Protein AF-A0A525CCQ0-F1 (afdb_monomer_lite)

Foldseek 3Di:
DDDQDFFAKDKDKDKDWPPPCQQVVLVVVQCCCCVVRVKDKAKDKDWDPDPGGTMIMIMMMIGNDHDPDRDDPD

pLDDT: mean 89.38, std 10.49, range [54.06, 97.44]

Structure (mmCIF, N/CA/C/O backbone):
data_AF-A0A525CCQ0-F1
#
_entry.id   AF-A0A525CCQ0-F1
#
loop_
_atom_site.group_PDB
_atom_site.id
_atom_site.type_symbol
_atom_site.label_atom_id
_atom_site.label_alt_id
_atom_site.label_comp_id
_atom_site.label_asym_id
_atom_site.label_entity_id
_atom_site.label_seq_id
_atom_site.pdbx_PDB_ins_code
_atom_site.Cartn_x
_atom_site.Cartn_y
_atom_site.Cartn_z
_atom_site.occupancy
_atom_site.B_iso_or_equiv
_atom_site.auth_seq_id
_atom_site.auth_comp_id
_atom_site.auth_asym_id
_atom_site.auth_atom_id
_atom_site.pdbx_PDB_model_num
ATOM 1 N N . MET A 1 1 ? -5.276 9.014 23.927 1.00 54.06 1 MET A N 1
ATOM 2 C CA . MET A 1 1 ? -5.407 8.109 22.762 1.00 54.06 1 MET A CA 1
ATOM 3 C C . MET A 1 1 ? -6.412 8.750 21.818 1.00 54.06 1 MET A C 1
ATOM 5 O O . MET A 1 1 ? -7.506 9.060 22.272 1.00 54.06 1 MET A O 1
ATOM 9 N N . LYS A 1 2 ? -6.022 9.098 20.583 1.00 57.31 2 LYS A N 1
ATOM 10 C CA . LYS A 1 2 ? -6.941 9.739 19.623 1.00 57.31 2 LYS A CA 1
ATOM 11 C C . LYS A 1 2 ? -8.028 8.730 19.249 1.00 57.31 2 LYS A C 1
ATOM 13 O O . LYS A 1 2 ? -7.696 7.590 18.944 1.00 57.31 2 LYS A O 1
ATOM 18 N N . GLN A 1 3 ? -9.295 9.139 19.291 1.00 59.22 3 GLN A N 1
ATOM 19 C CA . GLN A 1 3 ? -10.379 8.351 18.705 1.00 59.22 3 GLN A CA 1
ATOM 20 C C . GLN A 1 3 ? -10.055 8.151 17.222 1.00 59.22 3 GLN A C 1
ATOM 22 O O . GLN A 1 3 ? -9.956 9.130 16.479 1.00 59.22 3 GLN A O 1
ATOM 27 N N . SER A 1 4 ? -9.811 6.905 16.815 1.00 65.38 4 SER A N 1
ATOM 28 C CA . SER A 1 4 ? -9.618 6.588 15.403 1.00 65.38 4 SER A CA 1
ATOM 29 C C . SER A 1 4 ? -10.982 6.661 14.729 1.00 65.38 4 SER A C 1
ATOM 31 O O . SER A 1 4 ? -11.929 6.010 15.170 1.00 65.38 4 SER A O 1
ATOM 33 N N . GLN A 1 5 ? -11.101 7.524 13.723 1.00 80.56 5 GLN A N 1
ATOM 34 C CA . GLN A 1 5 ? -12.298 7.612 12.893 1.00 80.56 5 GLN A CA 1
ATOM 35 C C . GLN A 1 5 ? -12.470 6.266 12.188 1.00 80.56 5 GLN A C 1
ATOM 37 O O . GLN A 1 5 ? -11.504 5.716 11.665 1.00 80.56 5 GLN A O 1
ATOM 42 N N . ARG A 1 6 ? -13.680 5.710 12.181 1.00 88.38 6 ARG A N 1
ATOM 43 C CA . ARG A 1 6 ? -13.917 4.461 11.459 1.00 88.38 6 ARG A CA 1
ATOM 44 C C . ARG A 1 6 ? -13.822 4.728 9.954 1.00 88.38 6 ARG A C 1
ATOM 46 O O . ARG A 1 6 ? -14.454 5.650 9.448 1.00 88.38 6 ARG A O 1
ATOM 53 N N . LEU A 1 7 ? -13.023 3.924 9.262 1.00 90.12 7 LEU A N 1
ATOM 54 C CA . LEU A 1 7 ? -12.732 4.034 7.839 1.00 90.12 7 LEU A CA 1
ATOM 55 C C . LEU A 1 7 ? -13.051 2.696 7.171 1.00 90.12 7 LEU A C 1
ATOM 57 O O . LEU A 1 7 ? -12.299 1.739 7.339 1.00 90.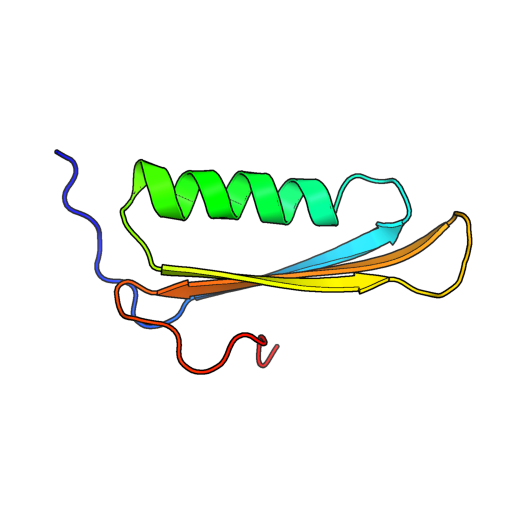12 7 LEU A O 1
ATOM 61 N N . ASP A 1 8 ? -14.158 2.617 6.431 1.00 91.19 8 ASP A N 1
ATOM 62 C CA . ASP A 1 8 ? -14.589 1.345 5.837 1.00 91.19 8 ASP A CA 1
ATOM 63 C C . ASP A 1 8 ? -13.584 0.863 4.771 1.00 91.19 8 ASP A C 1
ATOM 65 O O . ASP A 1 8 ? -12.996 -0.210 4.905 1.00 91.19 8 ASP A O 1
ATOM 69 N N . ARG A 1 9 ? -13.310 1.674 3.742 1.00 94.00 9 ARG A N 1
ATOM 70 C CA . ARG A 1 9 ? -12.245 1.422 2.759 1.00 94.00 9 ARG A CA 1
ATOM 71 C C . ARG A 1 9 ? -11.797 2.735 2.135 1.00 94.00 9 ARG A C 1
ATOM 73 O O . ARG A 1 9 ? -12.606 3.477 1.589 1.00 94.00 9 ARG A O 1
ATOM 80 N N . PHE A 1 10 ? -10.505 3.010 2.202 1.00 94.94 10 PHE A N 1
ATOM 81 C CA . PHE A 1 10 ? -9.882 4.147 1.541 1.00 94.94 10 PHE A CA 1
ATOM 82 C C . PHE A 1 10 ? -8.781 3.654 0.617 1.00 94.94 10 PHE A C 1
ATOM 84 O O . PHE A 1 10 ? -7.965 2.812 0.995 1.00 94.94 10 PHE A O 1
ATOM 91 N N . GLU A 1 11 ? -8.765 4.194 -0.592 1.00 96.25 11 GLU A N 1
ATOM 92 C CA . GLU A 1 11 ? -7.841 3.802 -1.640 1.00 96.25 11 GLU A CA 1
ATOM 93 C C . GLU A 1 11 ? -7.047 5.006 -2.114 1.00 96.25 11 GLU A C 1
ATOM 95 O O . GLU A 1 11 ? -7.594 6.084 -2.345 1.00 96.25 11 GLU A O 1
ATOM 100 N N . LEU A 1 12 ? -5.744 4.812 -2.279 1.00 95.00 12 LEU A N 1
ATOM 101 C CA . LEU A 1 12 ? -4.844 5.833 -2.784 1.00 95.00 12 LEU A CA 1
ATOM 102 C C . LEU A 1 12 ? -3.962 5.239 -3.870 1.00 95.00 12 LEU A C 1
ATOM 104 O O . LEU A 1 12 ? -3.401 4.161 -3.694 1.00 95.00 12 LEU A O 1
ATOM 108 N N . ARG A 1 13 ? -3.797 5.971 -4.971 1.00 95.25 13 ARG A N 1
ATOM 109 C CA . ARG A 1 13 ? -2.844 5.647 -6.031 1.00 95.25 13 ARG A CA 1
ATOM 110 C C . ARG A 1 13 ? -1.875 6.799 -6.226 1.00 95.25 13 ARG A C 1
ATOM 112 O O . ARG A 1 13 ? -2.282 7.916 -6.527 1.00 95.25 13 ARG A O 1
ATOM 119 N N . ALA A 1 14 ? -0.590 6.499 -6.110 1.00 94.19 14 ALA A N 1
ATOM 120 C CA . ALA A 1 14 ? 0.496 7.376 -6.511 1.00 94.19 14 ALA A CA 1
ATOM 121 C C . ALA A 1 14 ? 1.170 6.784 -7.754 1.00 94.19 14 ALA A C 1
ATOM 123 O O . ALA A 1 14 ? 1.565 5.619 -7.751 1.00 94.19 14 ALA A O 1
ATOM 124 N N . SER A 1 15 ? 1.306 7.570 -8.820 1.00 93.31 15 SER A N 1
ATOM 125 C CA . SER A 1 15 ? 1.924 7.142 -10.079 1.00 93.31 15 SER A CA 1
ATOM 126 C C . SER A 1 15 ? 2.802 8.232 -10.674 1.00 93.31 15 SER A C 1
ATOM 128 O O . SER A 1 15 ? 2.534 9.416 -10.487 1.00 93.31 15 SER A O 1
ATOM 130 N N . GLY A 1 16 ? 3.830 7.834 -11.414 1.00 91.62 16 GLY A N 1
ATOM 131 C CA . GLY A 1 16 ? 4.759 8.757 -12.054 1.00 91.62 16 GLY A CA 1
ATOM 132 C C . GLY A 1 16 ? 6.057 8.069 -12.451 1.00 91.62 16 GLY A C 1
ATOM 133 O O . GLY A 1 16 ? 6.111 6.851 -12.605 1.00 91.62 16 GLY A O 1
ATOM 134 N N . THR A 1 17 ? 7.116 8.851 -12.615 1.00 91.62 17 THR A N 1
ATOM 135 C CA . THR A 1 17 ? 8.410 8.356 -13.088 1.00 91.62 17 THR A CA 1
ATOM 136 C C . THR A 1 17 ? 9.181 7.612 -11.991 1.00 91.62 17 THR A C 1
ATOM 138 O O . THR A 1 17 ? 9.267 8.046 -10.839 1.00 91.62 17 THR A O 1
ATOM 141 N N . GLY A 1 18 ? 9.794 6.489 -12.355 1.00 87.69 18 GLY A N 1
ATOM 142 C CA . GLY A 1 18 ? 10.652 5.682 -11.497 1.00 87.69 18 GLY A CA 1
ATOM 143 C C . GLY A 1 18 ? 11.866 6.466 -10.999 1.00 87.69 18 GLY A C 1
ATOM 144 O O . GLY A 1 18 ? 12.467 7.252 -11.731 1.00 87.69 18 GLY A O 1
ATOM 145 N N . GLY A 1 19 ? 12.226 6.248 -9.734 1.00 87.75 19 GLY A N 1
ATOM 146 C CA . GLY A 1 19 ? 13.320 6.957 -9.060 1.00 87.75 19 GLY A CA 1
ATOM 147 C C . GLY A 1 19 ? 12.905 8.222 -8.301 1.00 87.75 19 GLY A C 1
ATOM 148 O O . GLY A 1 19 ? 13.729 8.774 -7.586 1.00 87.75 19 GLY A O 1
ATOM 149 N N . GLN A 1 20 ? 11.638 8.644 -8.375 1.00 91.50 20 GLN A N 1
ATOM 150 C CA . GLN A 1 20 ? 11.125 9.825 -7.654 1.00 91.50 20 GLN A CA 1
ATOM 151 C C . GLN A 1 20 ? 10.609 9.522 -6.234 1.00 91.50 20 GLN A C 1
ATOM 153 O O . GLN A 1 20 ? 10.048 10.384 -5.569 1.00 91.50 20 GLN A O 1
ATOM 158 N N . GLY A 1 21 ? 10.764 8.282 -5.758 1.00 92.69 21 GLY A N 1
ATOM 159 C CA . GLY A 1 21 ? 10.355 7.898 -4.401 1.00 92.69 21 GLY A CA 1
ATOM 160 C C . GLY A 1 21 ? 8.877 7.524 -4.234 1.00 92.69 21 GLY A C 1
ATOM 161 O O . GLY A 1 21 ? 8.414 7.422 -3.105 1.00 92.69 21 GLY A O 1
ATOM 162 N N . ILE A 1 22 ? 8.140 7.252 -5.316 1.00 94.12 22 ILE A N 1
ATOM 163 C CA . ILE A 1 22 ? 6.702 6.901 -5.287 1.00 94.12 22 ILE A CA 1
ATOM 164 C C . ILE A 1 22 ? 6.406 5.690 -4.385 1.00 94.12 22 ILE A C 1
ATOM 166 O O . ILE A 1 22 ? 5.502 5.726 -3.555 1.00 94.12 22 ILE A O 1
ATOM 170 N N . ILE A 1 23 ? 7.202 4.624 -4.498 1.00 93.44 23 ILE A N 1
ATOM 171 C CA . ILE A 1 23 ? 7.056 3.420 -3.660 1.00 93.44 23 ILE A CA 1
ATOM 172 C C . ILE A 1 23 ? 7.371 3.729 -2.189 1.00 93.44 23 ILE A C 1
ATOM 174 O O . ILE A 1 23 ? 6.718 3.209 -1.282 1.00 93.44 23 ILE A O 1
ATOM 178 N N . THR A 1 24 ? 8.365 4.586 -1.951 1.00 95.25 24 THR A N 1
ATOM 179 C CA . THR A 1 24 ? 8.762 5.020 -0.607 1.00 95.25 24 THR A CA 1
ATOM 180 C C . THR A 1 24 ? 7.667 5.857 0.046 1.00 95.25 24 THR A C 1
ATOM 182 O O . THR A 1 24 ? 7.372 5.649 1.220 1.00 95.25 24 THR A O 1
ATOM 185 N N . LEU A 1 25 ? 7.024 6.746 -0.716 1.00 95.81 25 LEU A N 1
ATOM 186 C CA . LEU A 1 25 ? 5.885 7.537 -0.258 1.00 95.81 25 LEU A CA 1
ATOM 187 C C . LEU A 1 25 ? 4.757 6.634 0.247 1.00 95.81 25 LEU A C 1
ATOM 189 O O . LEU A 1 25 ? 4.293 6.822 1.370 1.00 95.81 25 LEU A O 1
ATOM 193 N N . GLY A 1 26 ? 4.369 5.623 -0.539 1.00 96.00 26 GLY A N 1
ATOM 194 C CA . GLY A 1 26 ? 3.360 4.647 -0.122 1.00 96.00 26 GLY A CA 1
ATOM 195 C C . GLY A 1 26 ? 3.720 3.975 1.206 1.00 96.00 26 GLY A C 1
ATOM 196 O O . GLY A 1 26 ? 2.891 3.918 2.113 1.00 96.00 26 GLY A O 1
ATOM 197 N N . ARG A 1 27 ? 4.986 3.556 1.367 1.00 95.88 27 ARG A N 1
ATOM 198 C CA . ARG A 1 27 ? 5.452 2.897 2.596 1.00 95.88 27 ARG A CA 1
ATOM 199 C C . ARG A 1 27 ? 5.351 3.822 3.798 1.00 95.88 27 ARG A C 1
ATOM 201 O O . ARG A 1 27 ? 4.823 3.411 4.825 1.00 95.88 27 ARG A O 1
ATOM 208 N N . ILE A 1 28 ? 5.841 5.056 3.680 1.00 96.88 28 ILE A N 1
ATOM 209 C CA . ILE A 1 28 ? 5.815 6.037 4.775 1.00 96.88 28 ILE A CA 1
ATOM 210 C C . ILE A 1 28 ? 4.371 6.337 5.190 1.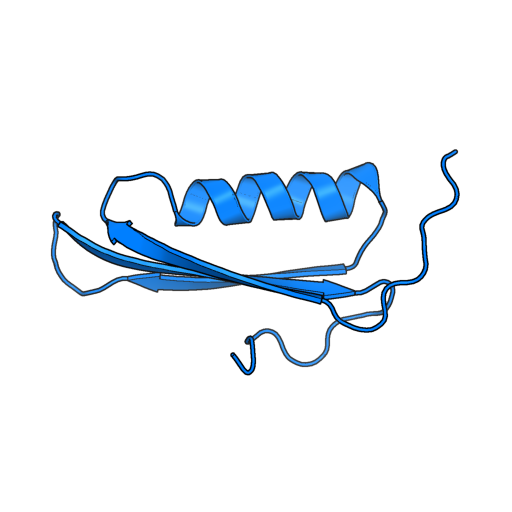00 96.88 28 ILE A C 1
ATOM 212 O O . ILE A 1 28 ? 4.064 6.309 6.383 1.00 96.88 28 ILE A O 1
ATOM 216 N N . LEU A 1 29 ? 3.477 6.562 4.220 1.00 96.19 29 LEU A N 1
ATOM 217 C CA . LEU A 1 29 ? 2.054 6.778 4.488 1.00 96.19 29 LEU A CA 1
ATOM 218 C C . LEU A 1 29 ? 1.428 5.568 5.184 1.00 96.19 29 LEU A C 1
ATOM 220 O O . LEU A 1 29 ? 0.752 5.727 6.200 1.00 96.19 29 LEU A O 1
ATOM 224 N N . GLY A 1 30 ? 1.694 4.361 4.684 1.00 96.06 30 GLY A N 1
ATOM 225 C CA . GLY A 1 30 ? 1.161 3.138 5.269 1.00 96.06 30 GLY A CA 1
ATOM 226 C C . GLY A 1 30 ? 1.643 2.897 6.696 1.00 96.06 30 GLY A C 1
ATOM 227 O O . GLY A 1 30 ? 0.827 2.587 7.560 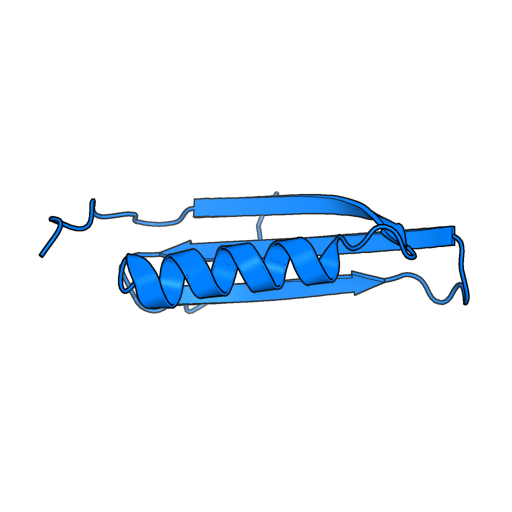1.00 96.06 30 GLY A O 1
ATOM 228 N N . TYR A 1 31 ? 2.927 3.130 6.984 1.00 96.19 31 TYR A N 1
ATOM 229 C CA . TYR A 1 31 ? 3.449 3.066 8.351 1.00 96.19 31 TYR A CA 1
ATOM 230 C C . TYR A 1 31 ? 2.787 4.095 9.270 1.00 96.19 31 TYR A C 1
ATOM 232 O O . TYR A 1 31 ? 2.412 3.751 10.388 1.00 96.19 31 TYR A O 1
ATOM 240 N N . GLY A 1 32 ? 2.607 5.336 8.810 1.00 95.38 32 GLY A N 1
ATOM 241 C CA . GLY A 1 32 ? 1.935 6.375 9.592 1.00 95.38 32 GLY A CA 1
ATOM 242 C C . GLY A 1 32 ? 0.485 6.017 9.928 1.00 95.38 32 GLY A C 1
ATOM 243 O O . GLY A 1 32 ? 0.047 6.211 11.060 1.00 95.38 32 GLY A O 1
ATOM 244 N N . LEU A 1 33 ? -0.243 5.438 8.973 1.00 94.81 33 LEU A N 1
ATOM 245 C CA . LEU A 1 33 ? -1.631 5.008 9.157 1.00 94.81 33 LEU A CA 1
ATOM 246 C C . LEU A 1 33 ? -1.740 3.767 10.053 1.00 94.81 33 LEU A C 1
ATOM 248 O O . LEU A 1 33 ? -2.565 3.737 10.966 1.00 94.81 33 LEU A O 1
ATOM 252 N N . ALA A 1 34 ? -0.875 2.774 9.855 1.00 94.44 34 ALA A N 1
ATOM 253 C CA . ALA A 1 34 ? -0.876 1.559 10.661 1.00 94.44 34 ALA A CA 1
ATOM 254 C C . ALA A 1 34 ? -0.455 1.834 12.114 1.00 94.44 34 ALA A C 1
ATOM 256 O O . ALA A 1 34 ? -1.155 1.453 13.048 1.00 94.44 34 ALA A O 1
ATOM 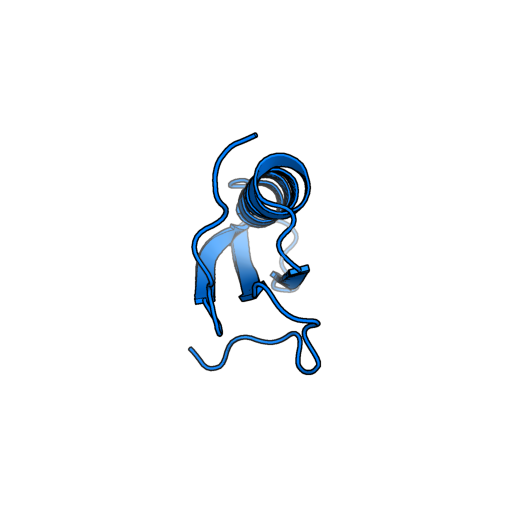257 N N . LEU A 1 35 ? 0.657 2.545 12.325 1.00 92.56 35 LEU A N 1
ATOM 258 C CA . LEU A 1 35 ? 1.209 2.787 13.663 1.00 92.56 35 LEU A CA 1
ATOM 259 C C . LEU A 1 35 ? 0.515 3.945 14.390 1.00 92.56 35 LEU A C 1
ATOM 261 O O . LEU A 1 35 ? 0.337 3.893 15.604 1.00 92.56 35 LEU A O 1
ATOM 265 N N . GLY A 1 36 ? 0.131 4.997 13.664 1.00 90.75 36 GLY A N 1
ATOM 266 C CA . GLY A 1 36 ? -0.471 6.197 14.247 1.00 90.75 36 GLY A CA 1
ATOM 267 C C . GLY A 1 36 ? -1.975 6.085 14.491 1.00 90.75 36 GLY A C 1
ATOM 268 O O . GLY A 1 36 ? -2.484 6.715 15.418 1.00 90.75 36 GLY A O 1
ATOM 269 N N . HIS A 1 37 ? -2.681 5.289 13.680 1.00 88.56 37 HIS A N 1
ATOM 270 C CA . HIS A 1 37 ? -4.144 5.178 13.713 1.00 88.56 37 HIS A CA 1
ATOM 271 C C . HIS A 1 37 ? -4.668 3.750 13.922 1.00 88.56 37 HIS A C 1
ATOM 273 O O . HIS A 1 37 ? -5.881 3.572 14.034 1.00 88.56 37 HIS A O 1
ATOM 279 N N . SER A 1 38 ? -3.785 2.748 14.034 1.00 90.38 38 SER A N 1
ATOM 280 C CA . SER A 1 38 ? -4.166 1.330 14.177 1.00 90.38 38 SER A CA 1
ATOM 281 C C . SER A 1 38 ? -5.052 0.822 13.032 1.00 90.38 38 SER A C 1
ATOM 283 O O . SER A 1 38 ? -5.887 -0.054 13.237 1.00 90.38 38 SER A O 1
ATOM 285 N N . TYR A 1 39 ? -4.891 1.381 11.830 1.00 95.69 39 TYR A N 1
ATOM 286 C CA . TYR A 1 39 ? -5.584 0.892 10.642 1.00 95.69 39 TYR A CA 1
ATOM 287 C C . TYR A 1 39 ? -4.863 -0.307 10.031 1.00 95.69 39 TYR A C 1
ATOM 289 O O . TYR A 1 39 ? -3.636 -0.419 10.077 1.00 95.69 39 TYR A O 1
ATOM 297 N N . PHE A 1 40 ? -5.633 -1.16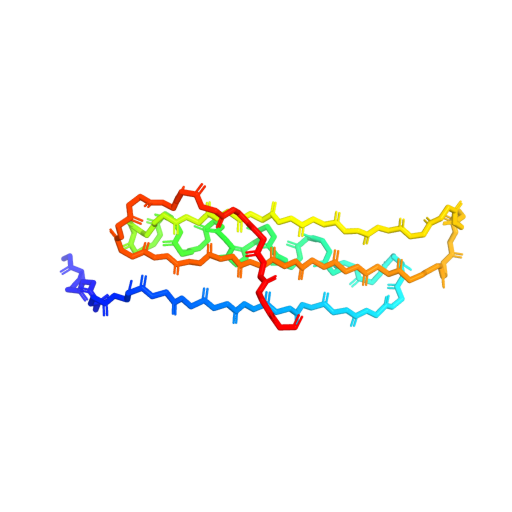8 9.379 1.00 96.56 40 PHE A N 1
ATOM 298 C CA . PHE A 1 40 ? -5.112 -2.160 8.458 1.00 96.56 40 PHE A CA 1
ATOM 299 C C . PHE A 1 40 ? -4.732 -1.455 7.163 1.00 96.56 40 PHE A C 1
ATOM 301 O O . PHE A 1 40 ? -5.516 -0.692 6.598 1.00 96.56 40 PHE A O 1
ATOM 308 N N . VAL A 1 41 ? -3.509 -1.694 6.701 1.00 97.00 41 VAL A N 1
ATOM 309 C CA . VAL A 1 41 ? -2.978 -1.084 5.486 1.00 97.00 41 VAL A CA 1
ATOM 310 C C . VAL A 1 41 ? -2.289 -2.149 4.658 1.00 97.00 41 VAL A C 1
ATOM 312 O O . VAL A 1 41 ? -1.534 -2.963 5.186 1.00 97.00 41 VAL A O 1
ATOM 315 N N . THR A 1 42 ? -2.502 -2.114 3.351 1.00 96.69 42 THR A N 1
ATOM 316 C CA . THR A 1 42 ? -1.738 -2.914 2.398 1.00 96.69 42 THR A CA 1
ATOM 317 C C . THR A 1 42 ? -1.300 -2.050 1.230 1.00 96.69 42 THR A C 1
ATOM 319 O O . THR A 1 42 ? -2.017 -1.141 0.807 1.00 96.69 42 THR A O 1
ATOM 322 N N . GLN A 1 43 ? -0.091 -2.318 0.745 1.00 96.50 43 GLN A N 1
ATOM 323 C CA . GLN A 1 43 ? 0.485 -1.638 -0.401 1.00 96.50 43 GLN A CA 1
ATOM 324 C C . GLN A 1 43 ? 0.709 -2.639 -1.525 1.00 96.50 43 GLN A C 1
ATOM 326 O O . GLN A 1 43 ? 1.406 -3.638 -1.338 1.00 96.50 43 GLN A O 1
ATOM 331 N N . THR A 1 44 ? 0.218 -2.319 -2.718 1.00 95.75 44 THR A N 1
ATOM 332 C CA . THR A 1 44 ? 0.663 -2.966 -3.955 1.00 95.75 44 THR A CA 1
ATOM 333 C C . THR A 1 44 ? 1.460 -1.982 -4.788 1.00 95.75 44 THR A C 1
ATOM 335 O O . THR A 1 44 ? 1.227 -0.780 -4.750 1.00 95.75 44 THR A O 1
ATOM 338 N N . GLN A 1 45 ? 2.434 -2.471 -5.541 1.00 93.19 45 GLN A N 1
ATOM 339 C CA . GLN A 1 45 ? 3.309 -1.620 -6.337 1.00 93.19 45 GLN A CA 1
ATOM 340 C C . GLN A 1 45 ? 3.544 -2.245 -7.701 1.00 93.19 45 GLN A C 1
ATOM 342 O O . GLN A 1 45 ? 3.612 -3.465 -7.831 1.00 93.19 45 GLN A O 1
ATOM 347 N N . SER A 1 46 ? 3.675 -1.390 -8.705 1.00 90.38 46 SER A N 1
ATOM 348 C CA . SER A 1 46 ? 4.001 -1.768 -10.071 1.00 90.38 46 SER A CA 1
ATOM 349 C C . SER A 1 46 ? 5.127 -0.871 -10.556 1.00 90.38 46 SER A C 1
ATOM 351 O O . SER A 1 46 ? 5.123 0.337 -10.318 1.00 90.38 46 SER A O 1
ATOM 353 N N . TYR A 1 47 ? 6.098 -1.457 -11.235 1.00 86.19 47 TYR A N 1
ATOM 354 C CA . TYR A 1 47 ? 7.171 -0.733 -11.895 1.00 86.19 47 TYR A CA 1
ATOM 355 C C . TYR A 1 47 ? 7.419 -1.382 -13.249 1.00 86.19 47 TYR A C 1
ATOM 357 O O . TYR A 1 47 ? 7.302 -2.601 -13.387 1.00 86.19 47 TYR A O 1
ATOM 365 N N . GLY A 1 48 ? 7.691 -0.557 -14.253 1.00 81.94 48 GLY A N 1
ATOM 366 C CA . GLY A 1 48 ? 8.077 -1.052 -15.564 1.00 81.94 48 GLY A CA 1
ATOM 367 C C . GLY A 1 48 ? 9.483 -1.673 -15.546 1.00 81.94 48 GLY A C 1
ATOM 368 O O . GLY A 1 48 ? 10.245 -1.465 -14.595 1.00 81.94 48 GLY A O 1
ATOM 369 N N . PRO A 1 49 ? 9.831 -2.471 -16.570 1.00 75.31 49 PRO A N 1
ATOM 370 C CA . PRO A 1 49 ? 11.123 -3.153 -16.672 1.00 75.31 49 PRO A CA 1
ATOM 371 C C . P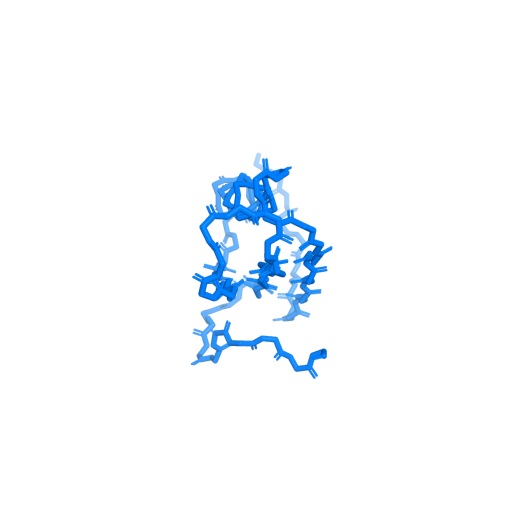RO A 1 49 ? 12.301 -2.190 -16.896 1.00 75.31 49 PRO A C 1
ATOM 373 O O . PRO A 1 49 ? 13.451 -2.626 -16.961 1.00 75.31 49 PRO A O 1
ATOM 376 N N . GLU A 1 50 ? 12.048 -0.888 -17.046 1.00 79.06 50 GLU A N 1
ATOM 377 C CA . GLU A 1 50 ? 13.077 0.095 -17.348 1.00 79.06 50 GLU A CA 1
ATOM 378 C C . GLU A 1 50 ? 13.983 0.350 -16.133 1.00 79.06 50 GLU A C 1
ATOM 380 O O . GLU A 1 50 ? 13.528 0.669 -15.035 1.00 79.06 50 GLU A O 1
ATOM 385 N N . ALA A 1 51 ? 15.302 0.289 -16.344 1.00 59.56 51 ALA A N 1
ATOM 386 C CA . ALA A 1 51 ? 16.294 0.472 -15.283 1.00 59.56 51 ALA A CA 1
ATOM 387 C C . ALA A 1 51 ? 16.234 1.860 -14.607 1.00 59.56 51 ALA A C 1
ATOM 389 O O . ALA A 1 51 ? 16.605 1.991 -13.440 1.00 59.56 51 ALA A O 1
ATOM 390 N N . ARG A 1 52 ? 15.786 2.901 -15.331 1.00 67.81 52 ARG A N 1
ATOM 391 C CA . ARG A 1 52 ? 15.540 4.275 -14.849 1.00 67.81 52 ARG A CA 1
ATOM 392 C C . ARG A 1 52 ? 14.489 4.953 -15.724 1.00 67.81 52 ARG A C 1
ATOM 394 O O . ARG A 1 52 ? 14.438 4.697 -16.920 1.00 67.81 52 ARG A O 1
ATOM 401 N N . GLY A 1 53 ? 13.686 5.845 -15.145 1.00 68.75 53 GLY A N 1
ATOM 402 C CA . GLY A 1 53 ? 12.718 6.644 -15.907 1.00 68.75 53 GLY A CA 1
ATOM 403 C C . GLY A 1 53 ? 11.449 5.903 -16.347 1.00 68.75 53 GLY A C 1
ATOM 404 O O . GLY A 1 53 ? 10.578 6.524 -16.946 1.00 68.75 53 GLY A O 1
ATOM 405 N N . GLY A 1 54 ? 11.324 4.610 -16.032 1.00 83.38 54 GLY A N 1
ATOM 406 C CA . GLY A 1 54 ? 10.115 3.825 -16.283 1.00 83.38 54 GLY A CA 1
ATOM 407 C C . GLY A 1 54 ? 8.908 4.306 -15.485 1.00 83.38 54 GLY A C 1
ATOM 408 O O . GLY A 1 54 ? 9.030 5.121 -14.571 1.00 83.38 54 GLY A O 1
ATOM 409 N N . SER A 1 55 ? 7.730 3.773 -15.793 1.00 88.12 55 SER A N 1
ATOM 410 C CA . SER A 1 55 ? 6.529 4.069 -15.007 1.00 88.12 55 SER A CA 1
ATOM 411 C C . SER A 1 55 ? 6.593 3.358 -13.655 1.00 88.12 55 SER A C 1
ATOM 413 O O . SER A 1 55 ? 6.875 2.164 -13.580 1.00 88.12 55 SER A O 1
ATOM 415 N N . SER A 1 56 ? 6.320 4.082 -12.574 1.00 91.88 56 SER A N 1
ATOM 416 C CA . SER A 1 56 ? 6.244 3.562 -11.213 1.00 91.88 56 SER A CA 1
ATOM 417 C C . SER A 1 56 ? 4.910 3.940 -10.587 1.00 91.88 56 SER A C 1
ATOM 419 O O . SER A 1 56 ? 4.417 5.057 -10.745 1.00 91.88 56 SER A O 1
ATOM 421 N N . ARG A 1 57 ? 4.317 2.984 -9.878 1.00 93.00 57 ARG A N 1
ATOM 422 C CA . ARG A 1 57 ? 3.017 3.103 -9.232 1.00 93.00 57 ARG A CA 1
ATOM 423 C C . ARG A 1 57 ? 3.047 2.424 -7.871 1.00 93.00 57 ARG A C 1
ATOM 425 O O . ARG A 1 57 ? 3.575 1.321 -7.733 1.00 93.00 57 ARG A O 1
ATOM 432 N N . ALA A 1 58 ? 2.437 3.071 -6.891 1.00 95.31 58 ALA A N 1
ATOM 433 C CA . ALA A 1 58 ? 2.144 2.523 -5.580 1.00 95.31 58 ALA A CA 1
ATOM 434 C C . ALA A 1 58 ? 0.665 2.757 -5.271 1.00 95.31 58 ALA A C 1
ATOM 436 O O . ALA A 1 58 ? 0.167 3.876 -5.367 1.00 95.31 58 ALA A O 1
ATOM 437 N N . ASP A 1 59 ? -0.022 1.687 -4.910 1.00 96.94 59 ASP A N 1
ATOM 438 C CA . ASP A 1 59 ? -1.401 1.687 -4.462 1.00 96.94 59 ASP A CA 1
ATOM 439 C C . ASP A 1 59 ? -1.445 1.350 -2.982 1.00 96.94 59 ASP A C 1
ATOM 441 O O . ASP A 1 59 ? -0.734 0.450 -2.534 1.00 96.94 59 ASP A O 1
ATOM 445 N N . LEU A 1 60 ? -2.308 2.034 -2.249 1.00 97.12 60 LEU A N 1
ATOM 446 C CA . LEU A 1 60 ? -2.555 1.810 -0.838 1.00 97.12 60 LEU A CA 1
ATOM 447 C C . LEU A 1 60 ? -4.044 1.528 -0.639 1.00 97.12 60 LEU A C 1
ATOM 449 O O . LEU A 1 60 ? -4.877 2.301 -1.110 1.00 97.12 60 LEU A O 1
ATOM 453 N N . VAL A 1 61 ? -4.369 0.457 0.079 1.00 97.44 61 VAL A N 1
ATOM 454 C CA . VAL A 1 61 ? -5.717 0.209 0.608 1.00 97.44 61 VAL A CA 1
ATOM 455 C C . VAL A 1 61 ? -5.636 0.297 2.126 1.00 97.44 61 VAL A C 1
ATOM 457 O O . VAL A 1 61 ? -4.745 -0.298 2.736 1.00 97.44 61 VAL A O 1
ATOM 460 N N . VAL A 1 62 ? -6.543 1.063 2.725 1.00 96.62 62 VAL A N 1
ATOM 461 C CA . VAL A 1 62 ? -6.587 1.369 4.158 1.00 96.62 62 VAL A CA 1
ATOM 462 C C . VAL A 1 62 ? -7.991 1.083 4.673 1.00 96.62 62 VAL A C 1
ATOM 464 O O . VAL A 1 62 ? -8.973 1.481 4.046 1.00 96.62 62 VAL A O 1
ATOM 467 N N . SER A 1 63 ? -8.095 0.415 5.815 1.00 96.38 63 SER A N 1
ATOM 468 C CA . SER A 1 63 ? -9.370 0.138 6.475 1.00 96.38 63 SER A CA 1
ATOM 469 C C . SER A 1 63 ? -9.193 0.060 7.990 1.00 96.38 63 SER A C 1
ATOM 471 O O . SER A 1 63 ? -8.113 -0.251 8.492 1.00 96.38 63 SER A O 1
ATOM 473 N N . SER A 1 64 ? -10.251 0.359 8.738 1.00 95.56 64 SER A N 1
ATOM 474 C CA . SER A 1 64 ? -10.322 0.053 10.169 1.00 95.56 64 SER A CA 1
ATOM 475 C C . SER A 1 64 ? -10.502 -1.441 10.447 1.00 95.56 64 SER A C 1
ATOM 477 O O . SER A 1 64 ? -10.189 -1.873 11.552 1.00 95.56 64 SER A O 1
ATOM 479 N N . ASP A 1 65 ? -10.939 -2.218 9.454 1.00 95.00 65 ASP A N 1
ATOM 480 C CA . ASP A 1 65 ? -11.143 -3.664 9.536 1.00 95.00 65 ASP A CA 1
ATOM 481 C C . ASP A 1 65 ? -10.116 -4.428 8.669 1.00 95.00 65 ASP A C 1
ATOM 483 O O . ASP A 1 65 ? -9.486 -3.846 7.779 1.00 95.00 65 ASP A O 1
ATOM 487 N N . PRO A 1 66 ? -9.907 -5.740 8.899 1.00 95.56 66 PRO A N 1
ATOM 488 C CA . PRO A 1 66 ? -8.972 -6.537 8.109 1.00 95.56 66 PRO A CA 1
ATOM 489 C C . PRO A 1 66 ? -9.252 -6.495 6.598 1.00 95.56 66 PRO A C 1
ATOM 491 O O . PRO A 1 66 ? -10.358 -6.770 6.129 1.00 95.56 66 PRO A O 1
ATOM 494 N N . ILE A 1 67 ? -8.211 -6.215 5.810 1.00 95.69 67 ILE A N 1
ATOM 495 C CA . ILE A 1 67 ? -8.313 -6.109 4.350 1.00 95.69 67 ILE A CA 1
ATOM 496 C C . ILE A 1 67 ? -8.216 -7.499 3.713 1.00 95.69 67 ILE A C 1
ATOM 498 O O . ILE A 1 67 ? -7.178 -8.153 3.789 1.00 95.69 67 ILE A O 1
ATOM 502 N N . SER A 1 68 ? -9.276 -7.919 3.018 1.00 94.56 68 SER A N 1
ATOM 503 C CA . SER A 1 68 ? -9.310 -9.204 2.294 1.00 94.56 68 SER A CA 1
ATOM 504 C C . SER A 1 68 ? -8.787 -9.116 0.852 1.00 94.56 68 SER A C 1
ATOM 506 O O . SER A 1 68 ? -8.276 -10.098 0.321 1.00 94.56 68 SER A O 1
ATOM 508 N N . TYR A 1 69 ? -8.891 -7.945 0.209 1.00 94.62 69 TYR A N 1
ATOM 509 C CA . TYR A 1 69 ? -8.447 -7.723 -1.172 1.00 94.62 69 TYR A CA 1
ATOM 510 C C . TYR A 1 69 ? -7.444 -6.562 -1.248 1.00 94.62 69 TYR A C 1
ATOM 512 O O . TYR A 1 69 ? -7.828 -5.428 -0.943 1.00 94.62 69 TYR A O 1
ATOM 520 N N . PRO A 1 70 ? -6.177 -6.813 -1.642 1.00 93.19 70 PRO A N 1
ATOM 521 C CA . PRO A 1 70 ? -5.095 -5.849 -1.453 1.00 93.19 70 PRO A CA 1
ATOM 522 C C . PRO A 1 70 ? -4.910 -4.836 -2.586 1.00 93.19 70 PRO A C 1
ATOM 524 O O . PRO A 1 70 ? -4.102 -3.924 -2.443 1.00 93.19 70 PRO A O 1
ATOM 527 N N . LYS A 1 71 ? -5.606 -4.995 -3.716 1.00 92.81 71 LYS A N 1
ATOM 528 C CA . LYS A 1 71 ? -5.499 -4.061 -4.843 1.00 92.81 71 LYS A CA 1
ATOM 529 C C . LYS A 1 71 ? -6.562 -2.974 -4.746 1.00 92.81 71 LYS A C 1
ATOM 531 O O . LYS A 1 71 ? -7.647 -3.219 -4.223 1.00 92.81 71 LYS A O 1
ATOM 536 N N . THR A 1 72 ? -6.240 -1.810 -5.298 1.00 90.06 72 THR A N 1
ATOM 537 C CA . THR A 1 72 ? -7.195 -0.723 -5.530 1.00 90.06 72 THR A CA 1
ATOM 538 C C . THR A 1 72 ? -8.053 -1.008 -6.762 1.00 90.06 72 THR A C 1
ATOM 540 O O . THR A 1 72 ? -7.611 -1.704 -7.681 1.00 90.06 72 THR A O 1
ATOM 543 N N . GLU A 1 73 ? -9.266 -0.464 -6.778 1.00 88.31 73 GLU A N 1
ATOM 544 C CA . GLU A 1 73 ? -10.237 -0.574 -7.879 1.00 88.31 73 GLU A CA 1
ATOM 545 C C . GLU A 1 73 ? -10.237 0.663 -8.799 1.00 88.31 73 GLU A C 1
ATOM 547 O O . GLU A 1 73 ? -10.927 0.684 -9.816 1.00 88.31 73 GLU A O 1
ATOM 552 N N . LEU A 1 74 ? -9.425 1.672 -8.453 1.00 67.12 74 LEU A N 1
ATOM 553 C CA . LEU A 1 74 ? -9.178 2.905 -9.215 1.00 67.12 74 LEU A CA 1
ATOM 554 C C . LEU A 1 74 ? -8.540 2.686 -10.596 1.00 67.12 74 LEU A C 1
ATOM 556 O O . LEU A 1 74 ? -7.852 1.657 -10.805 1.00 67.12 74 LEU A O 1
#

Secondary structure (DSSP, 8-state):
---PPP-S-EEEEEEEETTSSHHHHHHHHHHHHHHHH--EEEEEEEE-S-SSS-EEEEEEEEESS--S--S---

Radius of gyration: 13.43 Å; chains: 1; bounding box: 31×19×40 Å

Sequence (74 aa):
MKQSQRLDRFELRASGTGGQGIITLGRILGYGLALGHSYFVTQTQSYGPEARGGSSRADLVVSSDPISYPKTEL